Protein AF-A2Q3P1-F1 (afdb_monomer_lite)

Structure (mmCIF, N/CA/C/O backbone):
data_AF-A2Q3P1-F1
#
_entry.id   AF-A2Q3P1-F1
#
loop_
_atom_site.group_PDB
_atom_site.id
_atom_site.type_symbol
_atom_site.label_atom_id
_atom_site.label_alt_id
_atom_site.label_comp_id
_atom_site.label_asym_id
_atom_site.label_entity_id
_atom_site.label_seq_id
_atom_site.pdbx_PDB_ins_code
_atom_site.Cartn_x
_atom_site.Cartn_y
_atom_site.Cartn_z
_atom_site.occupancy
_atom_site.B_iso_or_equiv
_atom_site.auth_seq_id
_atom_site.auth_comp_id
_atom_site.auth_asym_id
_atom_site.auth_atom_id
_atom_site.pdbx_PDB_model_num
ATOM 1 N N . MET A 1 1 ? 10.005 24.281 -21.816 1.00 55.56 1 MET A N 1
ATOM 2 C CA . MET A 1 1 ? 11.162 23.357 -21.804 1.00 55.56 1 MET A CA 1
ATOM 3 C C . MET A 1 1 ? 11.106 22.393 -20.616 1.00 55.56 1 MET A C 1
ATOM 5 O O . MET A 1 1 ? 11.314 21.214 -20.845 1.00 55.56 1 MET A O 1
ATOM 9 N N . LEU A 1 2 ? 10.699 22.839 -19.417 1.00 59.62 2 LEU A N 1
ATOM 10 C CA . LEU A 1 2 ? 10.544 22.001 -18.208 1.00 59.62 2 LEU A CA 1
ATOM 11 C C . LEU A 1 2 ? 9.569 20.811 -18.366 1.00 59.62 2 LEU A C 1
ATOM 13 O O . LEU A 1 2 ? 9.952 19.675 -18.121 1.00 59.62 2 LEU A O 1
ATOM 17 N N . MET A 1 3 ? 8.371 21.045 -18.916 1.00 59.59 3 MET A N 1
ATOM 18 C CA . MET A 1 3 ? 7.348 19.995 -19.112 1.00 59.59 3 MET A CA 1
ATOM 19 C C . MET A 1 3 ? 7.818 18.833 -20.002 1.00 59.59 3 MET A C 1
ATOM 21 O O . MET A 1 3 ? 7.416 17.693 -19.812 1.00 59.59 3 MET A O 1
ATOM 25 N N . ARG A 1 4 ? 8.676 19.109 -20.995 1.00 59.16 4 ARG A N 1
ATOM 26 C CA . ARG A 1 4 ? 9.184 18.078 -21.916 1.00 59.16 4 ARG A CA 1
ATOM 27 C C . ARG A 1 4 ? 10.136 17.127 -21.198 1.00 59.16 4 ARG A C 1
ATOM 29 O O . ARG A 1 4 ? 10.104 15.937 -21.470 1.00 59.16 4 ARG A O 1
ATOM 36 N N . GLN A 1 5 ? 10.946 17.660 -20.288 1.00 59.38 5 GLN A N 1
ATOM 37 C CA . GLN A 1 5 ? 11.904 16.891 -19.504 1.00 59.38 5 GLN A CA 1
ATOM 38 C C . GLN A 1 5 ? 11.195 16.038 -18.450 1.00 59.38 5 GLN A C 1
ATOM 40 O O . GLN A 1 5 ? 11.517 14.865 -18.321 1.00 59.38 5 GLN A O 1
ATOM 45 N N . GLU A 1 6 ? 10.173 16.576 -17.777 1.00 60.38 6 GLU A N 1
ATOM 46 C CA . GLU A 1 6 ? 9.348 15.807 -16.833 1.00 60.38 6 GLU A CA 1
ATOM 47 C C . GLU A 1 6 ? 8.597 14.658 -17.519 1.00 60.38 6 GLU A C 1
ATOM 49 O O . GLU A 1 6 ? 8.600 13.539 -17.011 1.00 60.38 6 GLU A O 1
ATOM 54 N N . ILE A 1 7 ? 8.017 14.902 -18.703 1.00 65.12 7 ILE A N 1
ATOM 55 C CA . ILE A 1 7 ? 7.342 13.861 -19.493 1.00 65.12 7 ILE A CA 1
ATOM 56 C C . ILE A 1 7 ? 8.336 12.780 -19.937 1.00 65.12 7 ILE A C 1
ATOM 58 O O . ILE A 1 7 ? 8.032 11.599 -19.806 1.00 65.12 7 ILE A O 1
ATOM 62 N N . GLN A 1 8 ? 9.530 13.161 -20.407 1.00 61.22 8 GLN A N 1
ATOM 63 C CA . GLN A 1 8 ? 10.559 12.200 -20.826 1.00 61.22 8 GLN A CA 1
ATOM 64 C C . GLN A 1 8 ? 11.070 11.342 -19.664 1.00 61.22 8 GLN A C 1
ATOM 66 O O . GLN A 1 8 ? 11.213 10.135 -19.821 1.00 61.22 8 GLN A O 1
ATOM 71 N N . ILE A 1 9 ? 11.295 11.945 -18.491 1.00 67.81 9 ILE A N 1
ATOM 72 C CA . ILE A 1 9 ? 11.721 11.220 -17.285 1.00 67.81 9 ILE A CA 1
ATOM 73 C C . ILE A 1 9 ? 10.642 10.219 -16.866 1.00 67.81 9 ILE A C 1
ATOM 75 O O . ILE A 1 9 ? 10.955 9.085 -16.513 1.00 67.81 9 ILE A O 1
ATOM 79 N N . TYR A 1 10 ? 9.368 10.611 -16.934 1.00 68.81 10 TYR A N 1
ATOM 80 C CA . TYR A 1 10 ? 8.261 9.717 -16.608 1.00 68.81 10 TYR A CA 1
ATOM 81 C C . TYR A 1 10 ? 8.175 8.530 -17.576 1.00 68.81 10 TYR A C 1
ATOM 83 O O . TYR A 1 10 ? 7.951 7.403 -17.140 1.00 68.81 10 TYR A O 1
ATOM 91 N N . ASP A 1 11 ? 8.392 8.768 -18.872 1.00 66.25 11 ASP A N 1
ATOM 92 C CA . ASP A 1 11 ? 8.333 7.741 -19.916 1.00 66.25 11 ASP A CA 1
ATOM 93 C C . ASP A 1 11 ? 9.518 6.762 -19.829 1.00 66.25 11 ASP A C 1
ATOM 95 O O . ASP A 1 11 ? 9.329 5.552 -19.927 1.00 66.25 11 ASP A O 1
ATOM 99 N N . GLU A 1 12 ? 10.729 7.249 -19.537 1.00 66.12 12 GLU A N 1
ATOM 100 C CA . GLU A 1 12 ? 11.919 6.409 -19.323 1.00 66.12 12 GLU A CA 1
ATOM 101 C C . GLU A 1 12 ? 11.815 5.568 -18.040 1.00 66.12 12 GLU A C 1
ATOM 103 O O . GLU A 1 12 ? 12.102 4.368 -18.051 1.00 66.12 12 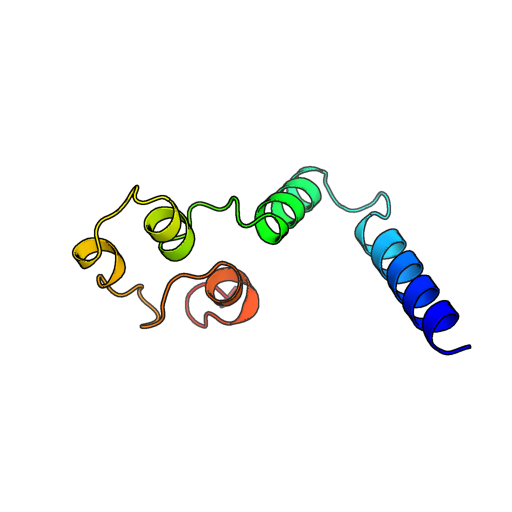GLU A O 1
ATOM 108 N N . VAL A 1 13 ? 11.350 6.163 -16.935 1.00 65.12 13 VAL A N 1
ATOM 109 C CA . VAL A 1 13 ? 11.117 5.446 -15.670 1.00 65.12 13 VAL A CA 1
ATOM 110 C C . VAL A 1 13 ? 9.997 4.417 -15.832 1.00 65.12 13 VAL A C 1
ATOM 112 O O . VAL A 1 13 ? 10.137 3.278 -15.385 1.00 65.12 13 VAL A O 1
ATOM 115 N N . SER A 1 14 ? 8.911 4.777 -16.520 1.00 65.31 14 SER A N 1
ATOM 116 C CA . SER A 1 14 ? 7.828 3.854 -16.867 1.00 65.31 14 SER A CA 1
ATOM 117 C C . SER A 1 14 ? 8.355 2.697 -17.722 1.00 65.31 14 SER A C 1
ATOM 119 O O . SER A 1 14 ? 8.179 1.534 -17.362 1.00 65.31 14 SER A O 1
ATOM 121 N N . ALA A 1 15 ? 9.092 2.982 -18.797 1.00 65.12 15 ALA A N 1
ATOM 122 C CA . ALA A 1 15 ? 9.680 1.964 -19.665 1.00 65.12 15 ALA A CA 1
ATOM 123 C C . ALA A 1 15 ? 10.632 1.013 -18.913 1.00 65.12 15 ALA A C 1
ATOM 125 O O . ALA A 1 15 ? 10.648 -0.183 -19.204 1.00 65.12 15 ALA A O 1
ATOM 126 N N . GLY A 1 16 ? 11.373 1.504 -17.913 1.00 62.81 16 GLY A N 1
ATOM 127 C CA . GLY A 1 16 ? 12.213 0.684 -17.032 1.00 62.81 16 GLY A CA 1
ATOM 128 C C . GLY A 1 16 ? 11.423 -0.214 -16.070 1.00 62.81 16 GLY A C 1
ATOM 129 O O . GLY A 1 16 ? 11.798 -1.367 -15.860 1.00 62.81 16 GLY A O 1
ATOM 130 N N . ILE A 1 17 ? 10.300 0.274 -15.526 1.00 62.19 17 ILE A N 1
ATOM 131 C CA . ILE A 1 17 ? 9.397 -0.499 -14.648 1.00 62.19 17 ILE A CA 1
ATOM 132 C C . ILE A 1 17 ? 8.673 -1.605 -15.430 1.00 62.19 17 ILE A C 1
ATOM 134 O O . ILE A 1 17 ? 8.458 -2.701 -14.907 1.00 62.19 17 ILE A O 1
ATOM 138 N N . TRP A 1 18 ? 8.300 -1.330 -16.681 1.00 61.31 18 TRP A N 1
ATOM 139 C CA . TRP A 1 18 ? 7.581 -2.265 -17.553 1.00 61.31 18 TRP A CA 1
ATOM 140 C C . TRP A 1 18 ? 8.500 -3.085 -18.468 1.00 61.31 18 TRP A C 1
ATOM 142 O O . TRP A 1 18 ? 8.009 -3.891 -19.261 1.00 61.31 18 TRP A O 1
ATOM 152 N N . HIS A 1 19 ? 9.823 -2.923 -18.353 1.00 61.94 19 HIS A N 1
ATOM 153 C CA . HIS A 1 19 ? 10.792 -3.715 -19.101 1.00 61.94 19 HIS A CA 1
ATOM 154 C C . HIS A 1 19 ? 10.571 -5.208 -18.801 1.00 61.94 19 HIS A C 1
ATOM 156 O O . HIS A 1 19 ? 10.405 -5.604 -17.646 1.00 61.94 19 HIS A O 1
ATOM 162 N N . SER A 1 20 ? 10.573 -6.022 -19.862 1.00 59.47 20 SER A N 1
ATOM 163 C CA . SER A 1 20 ? 10.204 -7.451 -19.993 1.00 59.47 20 SER A CA 1
ATOM 164 C C . SER A 1 20 ? 10.677 -8.447 -18.905 1.00 59.47 20 SER A C 1
ATOM 166 O O . SER A 1 20 ? 10.353 -9.633 -18.977 1.00 59.47 20 SER A O 1
ATOM 168 N N . SER A 1 21 ? 11.449 -8.013 -17.914 1.00 69.75 21 SER A N 1
ATOM 169 C CA . SER A 1 21 ? 12.018 -8.825 -16.836 1.00 69.75 21 SER A CA 1
ATOM 170 C C . SER A 1 21 ? 11.121 -8.905 -15.595 1.00 69.75 21 SER A C 1
ATOM 172 O O . SER A 1 21 ? 11.308 -9.785 -14.751 1.00 69.75 21 SER A O 1
ATOM 174 N N . VAL A 1 22 ? 10.144 -8.005 -15.452 1.00 73.12 22 VAL A N 1
ATOM 175 C CA . VAL A 1 22 ? 9.235 -8.013 -14.302 1.00 73.12 22 VAL A CA 1
ATOM 176 C C . VAL A 1 22 ? 8.157 -9.073 -14.516 1.00 73.12 22 VAL A C 1
ATOM 178 O O . VAL A 1 22 ? 7.358 -9.012 -15.449 1.00 73.12 22 VAL A O 1
ATOM 181 N N . ARG A 1 23 ? 8.121 -10.082 -13.637 1.00 83.12 23 ARG A N 1
ATOM 182 C CA . ARG A 1 23 ? 7.082 -11.123 -13.684 1.00 83.12 23 ARG A CA 1
ATOM 183 C C . ARG A 1 23 ? 5.705 -10.462 -13.607 1.00 83.12 23 ARG A C 1
ATOM 185 O O . ARG A 1 23 ? 5.472 -9.653 -12.715 1.00 83.12 23 ARG A O 1
ATOM 192 N N . LEU A 1 24 ? 4.759 -10.911 -14.436 1.00 85.06 24 LEU A N 1
ATOM 193 C CA . LEU A 1 24 ? 3.385 -10.384 -14.501 1.00 85.06 24 LEU A CA 1
ATOM 194 C C . LEU A 1 24 ? 2.711 -10.237 -13.122 1.00 85.06 24 LEU A C 1
ATOM 196 O O . LEU A 1 24 ? 1.953 -9.300 -12.887 1.00 85.06 24 LEU A O 1
ATOM 200 N N . LYS A 1 25 ? 3.017 -11.140 -12.180 1.00 85.50 25 LYS A N 1
ATOM 201 C CA . LYS A 1 25 ? 2.525 -11.060 -10.797 1.00 85.50 25 LYS A CA 1
ATOM 202 C C . LYS A 1 25 ? 2.941 -9.764 -10.096 1.00 85.50 25 LYS A C 1
ATOM 204 O O . LYS A 1 25 ? 2.110 -9.177 -9.416 1.00 85.50 25 LYS A O 1
ATOM 209 N N . VAL A 1 26 ? 4.183 -9.316 -10.279 1.00 84.69 26 VAL A N 1
ATOM 210 C CA . VAL A 1 26 ? 4.711 -8.071 -9.700 1.00 84.69 26 VAL A CA 1
ATOM 211 C C . VAL A 1 26 ? 4.026 -6.868 -10.341 1.00 84.69 26 VAL A C 1
ATOM 213 O O . VAL A 1 26 ? 3.522 -6.011 -9.624 1.00 84.69 26 VAL A O 1
ATOM 216 N N . SER A 1 27 ? 3.883 -6.856 -11.666 1.00 84.50 27 SER A N 1
ATOM 217 C CA . SER A 1 27 ? 3.158 -5.805 -12.390 1.00 84.50 27 SER A CA 1
ATOM 218 C C . SER A 1 27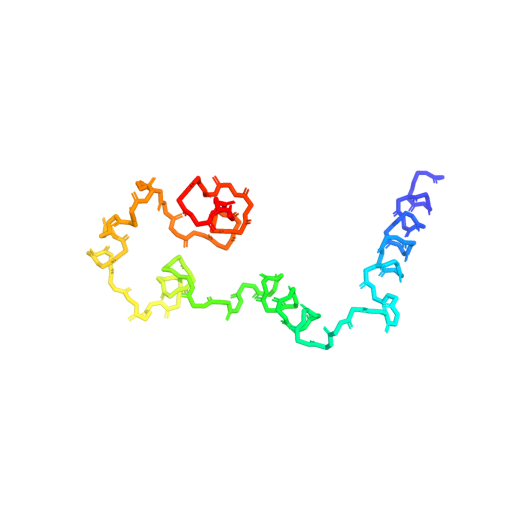 ? 1.702 -5.664 -11.930 1.00 84.50 27 SER A C 1
ATOM 220 O 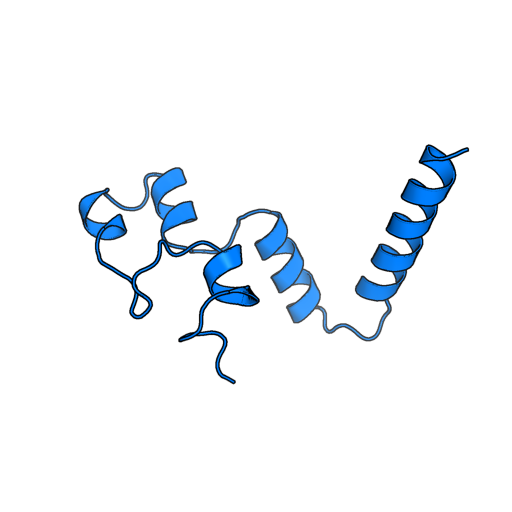O . SER A 1 27 ? 1.234 -4.560 -11.660 1.00 84.50 27 SER A O 1
ATOM 222 N N . ILE A 1 28 ? 0.983 -6.781 -11.762 1.00 87.25 28 ILE A N 1
ATOM 223 C CA . ILE A 1 28 ? -0.386 -6.782 -11.220 1.00 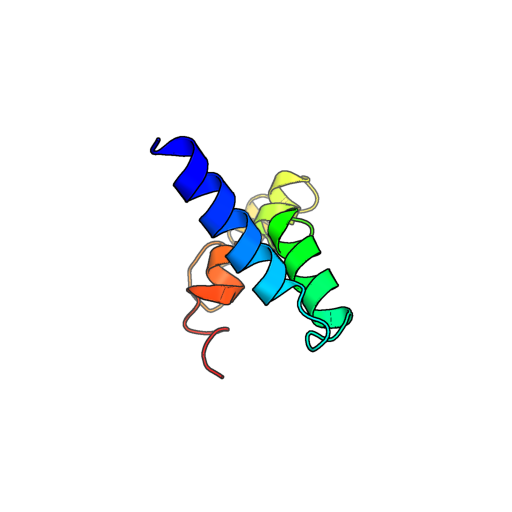87.25 28 ILE A CA 1
ATOM 224 C C . ILE A 1 28 ? -0.398 -6.299 -9.763 1.00 87.25 28 ILE A C 1
ATOM 226 O O . ILE A 1 28 ? -1.331 -5.606 -9.357 1.00 87.25 28 ILE A O 1
ATOM 230 N N . CYS A 1 29 ? 0.618 -6.661 -8.977 1.00 86.44 29 CYS A N 1
ATOM 231 C CA . CYS A 1 29 ? 0.776 -6.230 -7.589 1.00 86.44 29 CYS A CA 1
ATOM 232 C C . CYS A 1 29 ? 0.866 -4.700 -7.503 1.00 86.44 29 CYS A C 1
ATOM 234 O O . CYS A 1 29 ? 0.046 -4.076 -6.826 1.00 86.44 29 CYS A O 1
ATOM 236 N N . VAL A 1 30 ? 1.788 -4.111 -8.274 1.00 86.19 30 VAL A N 1
ATOM 237 C CA . VAL A 1 30 ? 2.016 -2.662 -8.370 1.00 86.19 30 VAL A CA 1
ATOM 238 C C . VAL A 1 30 ? 0.780 -1.953 -8.920 1.00 86.19 30 VAL A C 1
ATOM 240 O O . VAL A 1 30 ? 0.337 -0.969 -8.340 1.00 86.19 30 VAL A O 1
ATOM 243 N N . TRP A 1 31 ? 0.140 -2.485 -9.965 1.00 86.88 31 TRP A N 1
ATOM 244 C CA . TRP A 1 31 ? -1.112 -1.925 -10.482 1.00 86.88 31 TRP A CA 1
ATOM 245 C C . TRP A 1 31 ? -2.213 -1.878 -9.416 1.00 86.88 31 TRP A C 1
ATOM 247 O O . TRP A 1 31 ? -2.864 -0.855 -9.213 1.00 86.88 31 TRP A O 1
ATOM 257 N N . ARG A 1 32 ? -2.416 -2.979 -8.680 1.00 89.00 32 ARG A N 1
ATOM 258 C CA . ARG A 1 32 ? -3.401 -3.018 -7.590 1.00 89.00 32 ARG A CA 1
ATOM 259 C C . ARG A 1 32 ? -3.040 -2.052 -6.460 1.00 89.00 32 ARG A C 1
ATOM 261 O O . ARG A 1 32 ? -3.962 -1.530 -5.834 1.00 89.00 32 ARG A O 1
ATOM 268 N N . LEU A 1 33 ? -1.748 -1.842 -6.200 1.00 85.31 33 LEU A N 1
ATOM 269 C CA . LEU A 1 33 ? -1.249 -0.899 -5.201 1.00 85.31 33 LEU A CA 1
ATOM 270 C C . LEU A 1 33 ? -1.594 0.539 -5.612 1.00 85.31 33 LEU A C 1
ATOM 272 O O . LEU A 1 33 ? -2.272 1.238 -4.864 1.00 85.31 33 LEU A O 1
ATOM 276 N N . LEU A 1 34 ? -1.233 0.929 -6.840 1.00 83.50 34 LEU A N 1
ATOM 277 C CA . LEU A 1 34 ? -1.494 2.258 -7.406 1.00 83.50 34 LEU A CA 1
ATOM 278 C C . LEU A 1 34 ? -2.990 2.583 -7.472 1.00 83.50 34 LEU A C 1
ATOM 280 O O . LEU A 1 34 ? -3.401 3.698 -7.173 1.00 83.50 34 LEU A O 1
ATOM 284 N N . CYS A 1 35 ? -3.831 1.604 -7.809 1.00 85.75 35 CYS A N 1
ATOM 285 C CA . CYS A 1 35 ? -5.280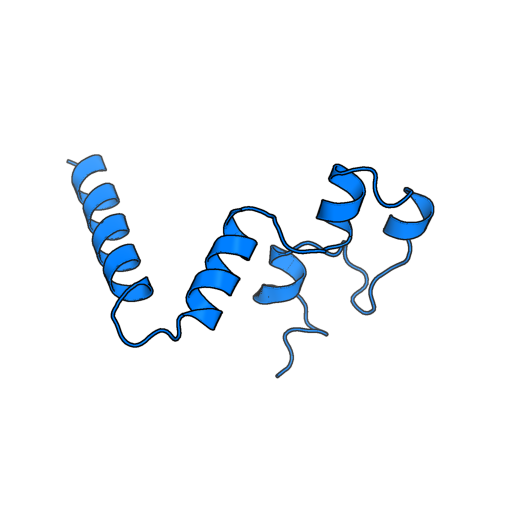 1.801 -7.854 1.00 85.75 35 CYS A CA 1
ATOM 286 C C . CYS A 1 35 ? -5.967 1.746 -6.478 1.00 85.75 35 CYS A C 1
ATOM 288 O O . CYS A 1 35 ? -7.198 1.718 -6.431 1.00 85.75 35 CYS A O 1
ATOM 290 N N . ASN A 1 36 ? -5.220 1.647 -5.373 1.00 84.06 36 ASN A N 1
ATOM 291 C CA . ASN A 1 36 ? -5.757 1.433 -4.028 1.00 84.06 36 ASN A CA 1
ATOM 292 C C . ASN A 1 36 ? -6.795 0.290 -3.998 1.00 84.06 36 ASN A C 1
ATOM 294 O O . ASN A 1 36 ? -7.918 0.428 -3.512 1.00 84.06 36 ASN A O 1
ATOM 298 N N . ARG A 1 37 ? -6.461 -0.848 -4.618 1.00 84.69 37 ARG A N 1
ATOM 299 C CA . ARG A 1 37 ? -7.323 -2.045 -4.703 1.00 84.69 37 ARG A CA 1
ATOM 300 C C . ARG A 1 37 ? -6.889 -3.166 -3.763 1.00 84.69 37 ARG A C 1
ATOM 302 O O . ARG A 1 37 ? -7.433 -4.265 -3.841 1.00 84.69 37 ARG A O 1
ATOM 309 N N . TRP A 1 38 ? -5.915 -2.910 -2.900 1.00 86.38 38 TRP A N 1
ATOM 310 C CA . TRP A 1 38 ? -5.491 -3.858 -1.875 1.00 86.38 38 TRP A CA 1
ATOM 311 C C . TRP A 1 38 ? -6.455 -3.854 -0.698 1.00 86.38 38 TRP A C 1
ATOM 313 O O . TRP A 1 38 ? -7.016 -2.817 -0.356 1.00 86.38 38 TRP A O 1
ATOM 323 N N . SER A 1 39 ? -6.636 -5.005 -0.062 1.00 83.38 39 SER A N 1
ATOM 324 C CA . SER A 1 39 ? -7.469 -5.160 1.131 1.00 83.38 39 SER A CA 1
ATOM 325 C C . SER A 1 39 ? -6.754 -4.645 2.388 1.00 83.38 39 SER A C 1
ATOM 327 O O . SER A 1 39 ? -6.529 -5.403 3.325 1.00 83.38 39 SER A O 1
ATOM 329 N N . THR A 1 40 ? -6.346 -3.377 2.390 1.00 87.12 40 THR A N 1
ATOM 330 C CA . THR A 1 40 ? -5.824 -2.690 3.581 1.00 87.12 40 THR A CA 1
ATOM 331 C C . THR A 1 40 ? -6.987 -2.208 4.452 1.00 87.12 40 THR A C 1
ATOM 333 O O . THR A 1 40 ? -8.062 -1.924 3.912 1.00 87.12 40 THR A O 1
ATOM 336 N N . LYS A 1 41 ? -6.819 -2.091 5.782 1.00 85.81 41 LYS A N 1
ATOM 337 C CA . LYS A 1 41 ? -7.908 -1.585 6.648 1.00 85.81 41 LYS A CA 1
ATOM 338 C C . LYS A 1 41 ? -8.399 -0.212 6.206 1.00 85.81 41 LYS A C 1
ATOM 340 O O . LYS A 1 41 ? -9.605 -0.004 6.168 1.00 85.81 41 LYS A O 1
ATOM 345 N N . ASP A 1 42 ? -7.501 0.687 5.799 1.00 86.25 42 ASP A N 1
ATOM 346 C CA . ASP A 1 42 ? -7.888 2.002 5.277 1.00 86.25 42 ASP A CA 1
ATOM 347 C C . ASP A 1 42 ? -8.805 1.889 4.043 1.00 86.25 42 ASP A C 1
ATOM 349 O O . ASP A 1 42 ? -9.849 2.538 3.980 1.00 86.25 42 ASP A O 1
ATOM 353 N N . ASN A 1 43 ? -8.494 1.004 3.090 1.00 88.06 43 ASN A N 1
ATOM 354 C CA . ASN A 1 43 ? -9.333 0.818 1.905 1.00 88.06 43 ASN A CA 1
ATOM 355 C C . ASN A 1 43 ? -10.664 0.124 2.228 1.00 88.06 43 ASN A C 1
ATOM 357 O O . ASN A 1 43 ? -11.704 0.480 1.675 1.00 88.06 43 ASN A O 1
ATOM 361 N N . LEU A 1 44 ? -10.656 -0.853 3.136 1.00 88.31 44 LEU A N 1
ATOM 362 C CA . LEU A 1 44 ? -11.880 -1.508 3.596 1.00 88.31 44 LEU A CA 1
ATOM 363 C C . LEU A 1 44 ? -12.797 -0.522 4.331 1.00 88.31 44 LEU A C 1
ATOM 365 O O . LEU A 1 44 ? -14.010 -0.555 4.125 1.00 88.31 44 LEU A O 1
ATOM 369 N N . PHE A 1 45 ? -12.227 0.377 5.135 1.00 87.19 45 PHE A N 1
ATOM 370 C CA . PHE A 1 45 ? -12.969 1.419 5.836 1.00 87.19 45 PHE A CA 1
ATOM 371 C C . PHE A 1 45 ? -13.552 2.450 4.865 1.00 87.19 45 PHE A C 1
ATOM 373 O O . PHE A 1 45 ? -14.744 2.743 4.931 1.00 87.19 45 PHE A O 1
ATOM 380 N N . ARG A 1 46 ? -12.763 2.927 3.888 1.00 86.75 46 ARG A N 1
ATOM 381 C CA . ARG A 1 46 ? -13.249 3.827 2.820 1.00 86.75 46 ARG A CA 1
ATOM 382 C C . ARG A 1 46 ? -14.396 3.227 2.010 1.00 86.75 46 ARG A C 1
ATOM 384 O O . ARG A 1 46 ? -15.235 3.961 1.503 1.00 86.75 46 ARG A O 1
ATOM 391 N N . ARG A 1 47 ? -14.431 1.899 1.879 1.00 89.38 47 ARG A N 1
ATOM 392 C CA . ARG A 1 47 ? -15.511 1.153 1.212 1.00 89.38 47 ARG A CA 1
ATOM 393 C C . ARG A 1 47 ? -16.661 0.779 2.148 1.00 89.38 47 ARG A C 1
ATOM 395 O O . ARG A 1 47 ? -17.565 0.069 1.719 1.00 89.38 47 ARG A O 1
ATOM 402 N N . SER A 1 48 ? -16.607 1.200 3.411 1.00 88.38 48 SER A N 1
ATOM 403 C CA . SER A 1 48 ? -17.585 0.872 4.454 1.00 88.38 48 SER A CA 1
ATOM 404 C C . SER A 1 48 ? -17.792 -0.634 4.658 1.00 88.38 48 SER A C 1
ATOM 406 O O . SER A 1 48 ? -18.858 -1.068 5.081 1.00 88.38 48 SER A O 1
ATOM 408 N N . ILE A 1 49 ? -16.767 -1.441 4.360 1.00 89.56 49 ILE A N 1
ATOM 409 C CA . ILE A 1 49 ? -16.780 -2.895 4.586 1.00 89.56 49 ILE A CA 1
ATOM 410 C C . ILE A 1 49 ? -16.533 -3.197 6.068 1.00 89.56 49 ILE A C 1
ATOM 412 O O . ILE A 1 49 ? -17.071 -4.163 6.602 1.00 89.56 49 ILE A O 1
ATOM 416 N N . ILE A 1 50 ? -15.716 -2.372 6.729 1.00 89.00 50 ILE A N 1
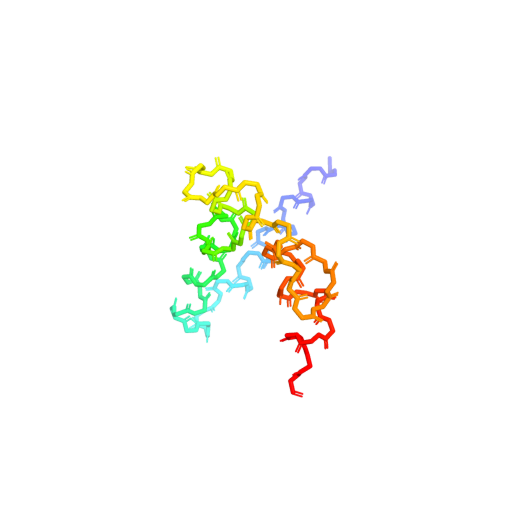ATOM 417 C CA . ILE A 1 50 ? -15.359 -2.519 8.141 1.00 89.00 50 ILE A CA 1
ATOM 418 C C . ILE A 1 50 ? -15.813 -1.291 8.943 1.00 89.00 50 ILE A C 1
ATOM 420 O O . ILE A 1 50 ? -15.888 -0.183 8.410 1.00 89.00 50 ILE A O 1
ATOM 424 N N . THR A 1 51 ? -16.126 -1.484 10.225 1.00 83.75 51 THR A N 1
ATOM 425 C CA . THR A 1 51 ? -16.573 -0.420 11.139 1.00 83.75 51 THR A CA 1
ATOM 426 C C . THR A 1 51 ? -15.386 0.315 11.768 1.00 83.75 51 THR A C 1
ATOM 428 O O . THR A 1 51 ? -14.281 -0.225 11.841 1.00 83.75 51 THR A O 1
ATOM 431 N N . ASN A 1 52 ? -15.607 1.535 12.269 1.00 79.19 52 ASN A N 1
ATOM 432 C CA . ASN A 1 52 ? -14.560 2.356 12.897 1.00 79.19 52 ASN A CA 1
ATOM 433 C C . ASN A 1 52 ? -13.844 1.611 14.048 1.00 79.19 52 ASN A C 1
ATOM 435 O O . ASN A 1 52 ? -12.620 1.562 14.094 1.00 79.19 52 ASN A O 1
ATOM 439 N N . GLU A 1 53 ? -14.598 0.887 14.880 1.00 75.69 53 GLU A N 1
ATOM 440 C CA . GLU A 1 53 ? -14.067 0.017 15.946 1.00 75.69 53 GLU A CA 1
ATOM 441 C C . GLU A 1 53 ? -13.025 -0.996 15.436 1.00 75.69 53 GLU A C 1
ATOM 443 O O . GLU A 1 53 ? -11.996 -1.242 16.063 1.00 75.69 53 GLU A O 1
ATOM 448 N N . SER A 1 54 ? -13.267 -1.578 14.258 1.00 74.81 54 SER A N 1
ATOM 449 C CA . SER A 1 54 ? -12.348 -2.540 13.641 1.00 74.81 54 SER A CA 1
ATOM 450 C C . SER A 1 54 ? -11.164 -1.889 12.916 1.00 74.81 54 SER A C 1
ATOM 452 O O . SER A 1 54 ? -10.123 -2.531 12.766 1.00 74.81 54 SER A O 1
ATOM 454 N N . GLN A 1 55 ? -11.287 -0.618 12.516 1.00 73.00 55 GLN A N 1
ATOM 455 C CA . GLN A 1 55 ? -10.179 0.181 11.987 1.00 73.00 55 GLN A CA 1
ATOM 456 C C . GLN A 1 55 ? -9.223 0.617 13.107 1.00 73.00 55 GLN A C 1
ATOM 458 O O . GLN A 1 55 ? -8.009 0.579 12.925 1.00 73.00 55 GLN A O 1
ATOM 463 N N . LEU A 1 56 ? -9.766 0.976 14.274 1.00 66.88 56 LEU A N 1
ATOM 464 C CA . LEU A 1 56 ? -9.009 1.379 15.463 1.00 66.88 56 LEU A CA 1
ATOM 465 C C . LEU A 1 56 ? -8.257 0.219 16.122 1.00 66.88 56 LEU A C 1
ATOM 467 O O . LEU A 1 56 ? -7.385 0.452 16.959 1.00 66.88 56 LEU A O 1
ATOM 471 N N . ARG A 1 57 ? -8.558 -1.033 15.750 1.00 68.44 57 ARG A N 1
ATOM 472 C CA . ARG A 1 57 ? -7.793 -2.189 16.215 1.00 68.44 57 ARG A CA 1
ATOM 473 C C . ARG A 1 57 ? -6.406 -2.145 15.581 1.00 68.44 57 ARG A C 1
ATOM 475 O O . ARG A 1 57 ? -6.207 -2.530 14.426 1.00 68.44 57 ARG A O 1
ATOM 482 N N . VAL A 1 58 ? -5.485 -1.621 16.376 1.00 62.16 58 VAL A N 1
ATOM 483 C CA . VAL A 1 58 ? -4.098 -1.326 16.044 1.00 62.16 58 VAL A CA 1
ATOM 484 C C . VAL A 1 58 ? -3.436 -2.540 15.388 1.00 62.16 58 VAL A C 1
ATOM 486 O O . VAL A 1 58 ? -3.501 -3.662 15.889 1.00 62.16 58 VAL A O 1
ATOM 489 N N . SER A 1 59 ? -2.865 -2.304 14.211 1.00 66.81 59 SER A N 1
ATOM 490 C CA . SER A 1 59 ? -1.892 -3.191 13.577 1.00 66.81 59 SER A CA 1
ATOM 491 C C . SER A 1 59 ? -0.687 -3.369 14.500 1.00 66.81 59 SER A C 1
ATOM 493 O O . SER A 1 59 ? -0.413 -2.509 15.329 1.00 66.81 59 SER A O 1
ATOM 495 N N . GLU A 1 60 ? 0.077 -4.447 14.358 1.00 71.56 60 GLU A N 1
ATOM 496 C CA . GLU A 1 60 ? 1.235 -4.710 15.231 1.00 71.56 60 GLU A CA 1
ATOM 497 C C . GLU A 1 60 ? 2.257 -3.548 15.274 1.00 71.56 60 GLU A C 1
ATOM 499 O O . GLU A 1 60 ? 2.969 -3.371 16.257 1.00 71.56 60 GLU A O 1
ATOM 504 N N . CYS A 1 61 ? 2.267 -2.684 14.253 1.00 80.06 61 CYS A N 1
ATOM 505 C CA . CYS A 1 61 ? 3.118 -1.500 14.154 1.00 80.06 61 CYS A CA 1
ATOM 506 C C . CYS A 1 61 ? 2.536 -0.195 14.736 1.00 80.06 61 CYS A C 1
ATOM 508 O O . CYS A 1 61 ? 3.180 0.849 14.625 1.00 80.06 61 CYS A O 1
ATOM 510 N N . GLY A 1 62 ? 1.333 -0.185 15.319 1.00 80.75 62 GLY A N 1
ATOM 511 C CA . GLY A 1 62 ? 0.791 1.036 15.934 1.00 80.75 62 GLY A CA 1
ATOM 512 C C . GLY A 1 62 ? 0.182 2.054 14.961 1.00 80.75 62 GLY A C 1
ATOM 513 O O . GLY A 1 62 ? -0.414 3.031 15.407 1.00 80.75 62 GLY A O 1
ATOM 514 N N . HIS A 1 63 ? 0.338 1.859 13.648 1.00 80.06 63 HIS A N 1
ATOM 515 C CA . HIS A 1 63 ? -0.036 2.824 12.610 1.00 80.06 63 HIS A CA 1
ATOM 516 C C . HIS A 1 63 ? -1.249 2.375 11.793 1.00 80.06 63 HIS A C 1
ATOM 518 O O . HIS A 1 63 ? -1.521 1.183 11.637 1.00 80.06 63 HIS A O 1
ATOM 524 N N . ASN A 1 64 ? -1.967 3.339 11.208 1.00 80.56 64 ASN A N 1
ATOM 525 C CA . ASN A 1 64 ? -3.065 3.029 10.297 1.00 80.56 64 ASN A CA 1
ATOM 526 C C . ASN A 1 64 ? -2.543 2.203 9.106 1.00 80.56 64 ASN A C 1
ATOM 528 O O . ASN A 1 64 ? -1.566 2.583 8.455 1.00 80.56 64 ASN A O 1
ATOM 532 N N . GLU A 1 65 ? -3.194 1.077 8.813 1.00 83.44 65 GLU A N 1
ATOM 533 C CA . GLU A 1 65 ? -2.785 0.172 7.735 1.00 83.44 65 GLU A CA 1
ATOM 534 C C . GLU A 1 65 ? -3.161 0.770 6.374 1.00 83.44 65 GLU A C 1
ATOM 536 O O . GLU A 1 65 ? -4.224 0.501 5.808 1.00 83.44 65 GLU A O 1
ATOM 541 N N . SER A 1 66 ? -2.268 1.611 5.863 1.00 85.38 66 SER A N 1
ATOM 542 C CA . SER A 1 66 ? -2.249 2.110 4.490 1.00 85.38 66 SER A CA 1
ATOM 543 C C . SER A 1 66 ? -1.335 1.241 3.626 1.00 85.38 66 SER A C 1
ATOM 545 O O . SER A 1 66 ? -0.382 0.645 4.122 1.00 85.38 66 SER A O 1
ATOM 547 N N . ALA A 1 67 ? -1.597 1.203 2.321 1.00 84.62 67 ALA A N 1
ATOM 548 C CA . ALA A 1 67 ? -0.732 0.550 1.341 1.00 84.62 67 ALA A CA 1
ATOM 549 C C . ALA A 1 67 ? 0.708 1.103 1.369 1.00 84.62 67 ALA A C 1
ATOM 551 O O . ALA A 1 67 ? 1.664 0.337 1.316 1.00 84.62 67 ALA A O 1
ATOM 552 N N . ASP A 1 68 ? 0.842 2.421 1.512 1.00 83.81 68 ASP A N 1
ATOM 553 C CA . ASP A 1 68 ? 2.125 3.121 1.625 1.00 83.81 68 ASP A CA 1
ATOM 554 C C . ASP A 1 68 ? 2.882 2.709 2.897 1.00 83.81 68 ASP A C 1
ATOM 556 O O . ASP A 1 68 ? 4.036 2.280 2.846 1.00 83.81 68 ASP A O 1
ATOM 560 N N . HIS A 1 69 ? 2.174 2.715 4.031 1.00 86.31 69 HIS A N 1
ATOM 561 C CA . HIS A 1 69 ? 2.741 2.277 5.297 1.00 86.31 69 HIS A CA 1
ATOM 562 C C . HIS A 1 69 ? 3.185 0.814 5.225 1.00 86.31 69 HIS A C 1
ATOM 564 O O . HIS A 1 69 ? 4.336 0.522 5.507 1.00 86.31 69 HIS A O 1
ATOM 570 N N . LEU A 1 70 ? 2.310 -0.101 4.800 1.00 82.75 70 LEU A N 1
ATOM 571 C CA . LEU A 1 70 ? 2.589 -1.540 4.794 1.00 82.75 70 LEU A CA 1
ATOM 572 C C . LEU A 1 70 ? 3.749 -1.946 3.876 1.00 82.75 70 LEU A C 1
ATOM 574 O O . LEU A 1 70 ? 4.448 -2.899 4.202 1.00 82.75 70 LEU A O 1
ATOM 578 N N . ILE A 1 71 ? 3.943 -1.261 2.744 1.00 81.50 71 ILE A N 1
ATOM 579 C CA . ILE A 1 71 ? 4.949 -1.647 1.741 1.00 81.50 71 ILE A CA 1
ATOM 580 C C . ILE A 1 71 ? 6.280 -0.917 1.911 1.00 81.50 71 ILE A C 1
ATOM 582 O O . ILE A 1 71 ? 7.320 -1.514 1.646 1.00 81.50 71 ILE A O 1
ATOM 586 N N . ILE A 1 72 ? 6.265 0.353 2.322 1.00 80.56 72 ILE A N 1
ATOM 587 C CA . ILE A 1 72 ? 7.464 1.206 2.294 1.00 80.56 72 ILE A CA 1
ATOM 588 C C . ILE A 1 72 ? 7.937 1.560 3.705 1.00 80.56 72 ILE A C 1
ATOM 590 O O . ILE A 1 72 ? 9.136 1.557 3.973 1.00 80.56 72 ILE A O 1
ATOM 594 N N . HIS A 1 73 ? 7.009 1.867 4.614 1.00 82.50 73 HIS A N 1
ATOM 595 C CA . HIS A 1 73 ? 7.343 2.528 5.881 1.00 82.50 73 HIS A CA 1
ATOM 596 C C . HIS A 1 73 ? 7.168 1.659 7.130 1.00 82.50 73 HIS A C 1
ATOM 598 O O . HIS A 1 73 ? 7.539 2.092 8.221 1.00 82.50 73 HIS A O 1
ATOM 604 N N . CYS A 1 74 ? 6.588 0.464 7.018 1.00 85.12 74 CYS A N 1
ATOM 605 C CA . CYS A 1 74 ? 6.265 -0.345 8.182 1.00 85.12 74 CYS A CA 1
ATOM 606 C C . CYS A 1 74 ? 7.505 -1.100 8.678 1.00 85.12 74 CYS A C 1
ATOM 608 O O . CYS A 1 74 ? 7.999 -1.975 7.969 1.00 85.12 74 CYS A O 1
ATOM 610 N N . PRO A 1 75 ? 7.971 -0.858 9.914 1.00 81.75 75 PRO A N 1
ATOM 611 C CA . PRO A 1 75 ? 9.142 -1.545 10.455 1.00 81.75 75 PRO A CA 1
ATOM 612 C C . PRO A 1 75 ? 8.871 -3.017 10.803 1.00 81.75 75 PRO A C 1
ATOM 614 O O . PRO A 1 75 ? 9.818 -3.786 10.930 1.00 81.75 75 PRO A O 1
ATOM 617 N N . VAL A 1 76 ? 7.599 -3.411 10.944 1.00 82.31 76 VAL A N 1
ATOM 618 C CA . VAL A 1 76 ? 7.180 -4.786 11.278 1.00 82.31 76 VAL A CA 1
ATOM 619 C C . VAL A 1 76 ? 7.013 -5.635 10.018 1.00 82.31 76 VAL A C 1
ATOM 621 O O . VAL A 1 76 ? 7.453 -6.774 9.982 1.00 82.31 76 VAL A O 1
ATOM 624 N N . PHE A 1 77 ? 6.396 -5.080 8.969 1.00 74.62 77 PHE A N 1
ATOM 625 C CA . PHE A 1 77 ? 6.166 -5.800 7.708 1.00 74.62 77 PHE A CA 1
ATOM 626 C C . PHE A 1 77 ? 7.279 -5.593 6.669 1.00 74.62 77 PHE A C 1
ATOM 628 O O . PHE A 1 77 ? 7.373 -6.370 5.723 1.00 74.62 77 PHE A O 1
ATOM 635 N N . GLY A 1 78 ? 8.103 -4.553 6.822 1.00 69.06 78 GLY A N 1
ATOM 636 C CA . GLY A 1 78 ? 9.220 -4.229 5.929 1.00 69.06 78 GLY A CA 1
ATOM 637 C C . GLY A 1 78 ? 10.567 -4.815 6.360 1.00 69.06 78 GLY A C 1
ATOM 638 O O . GLY A 1 78 ? 11.543 -4.694 5.622 1.00 69.06 78 GLY A O 1
ATOM 639 N N . THR A 1 79 ? 10.644 -5.441 7.536 1.00 64.81 79 THR A N 1
ATOM 640 C CA . THR A 1 79 ? 11.809 -6.232 7.943 1.00 64.81 79 THR A CA 1
ATOM 641 C C . THR A 1 79 ? 11.760 -7.582 7.219 1.00 64.81 79 THR A C 1
ATOM 643 O O . THR A 1 79 ? 10.994 -8.469 7.585 1.00 64.81 79 THR A O 1
ATOM 646 N N . LEU A 1 80 ? 12.531 -7.689 6.130 1.00 56.19 80 LEU A N 1
ATOM 647 C CA . LEU A 1 80 ? 12.785 -8.929 5.380 1.00 56.19 80 LEU A CA 1
ATOM 648 C C . LEU A 1 80 ? 13.772 -9.844 6.111 1.00 56.19 80 LEU A C 1
ATOM 650 O O . LEU A 1 80 ? 14.772 -9.312 6.646 1.00 56.19 80 LEU A O 1
#

Sequence (80 aa):
MLMRQEIQIYDEVSAGIWHSSVRLKVSICVWRLLCNRWSTKDNLFRRSIITNESQLRVSECGHNESADHLIIHCPVFGTL

Foldseek 3Di:
DVVVVVVVVVVVVVCVVPPPPDDVVVVVVVVCLVVVVDPFLVSCVVVVVDDPVVQCPADPQRDRGHSCCQDPNGPVNPPD

InterPro domains:
  IPR026960 Reverse transcriptase zinc-binding domain [PF13966] (12-77)

Secondary structure (DSSP, 8-state):
-HHHHHHHHHHHHHHHHSSTTS-HHHHHHHHHHHTT-S--HHHHHHTTSS-HHHHSS--TTSS---HHIIIII-TTTS--

pLDDT: mean 76.51, std 10.47, range [55.56, 89.56]

Organism: Medicago truncatula (NCBI:txid3880)

Radius of gyration: 16.7 Å; chains: 1; bounding box: 30×34×38 Å